Protein AF-0000000080698932 (afdb_homodimer)

Radius of gyration: 21.19 Å; Cα contacts (8 Å, |Δi|>4): 198; chains: 2; bounding box: 38×68×59 Å

Secondary structure (DSSP, 8-state):
-EEEEHHHHHH-HHHHHHHHTTS-EEEEETTEEEEEEEEHHHHHHHHHSS--HHHHHH-SSS-------------------/-EEEEHHHHHH-HHHHHHHHTTS-EEEEETTEEEEEEEEHHHHHHHHHSS--HHHHHH-SSS-------------------

pLDDT: mean 70.64, std 29.15, range [25.2, 98.25]

InterPro domains:
  IPR006442 Type II toxin-antitoxin system, antitoxin Phd/YefM [PF02604] (1-54)
  IPR036165 YefM-like superfamily [SSF143120] (1-65)

Foldseek 3Di:
DAEDEPVVCVVCVPVQAVVQAVPKYFYAYVNHTDDIDHDPVVVVCVVPVVPPPPVVVVDPPPPCPVPPPPPPPPPPPPPPD/DAEDEPVCCVVCVPVQAVVQAVPKYFYAYVNHTDDIDHDPVVVVCVVPVVPPPVVVVVDPPDPCPVPPPPPPPPPPPPPPD

Structure (mmCIF, N/CA/C/O backbone):
data_AF-0000000080698932-model_v1
#
loop_
_entity.id
_entity.type
_entity.pdbx_description
1 polymer Antitoxin
#
loop_
_atom_site.group_PDB
_atom_site.id
_atom_site.type_symbol
_atom_site.label_atom_id
_atom_site.label_alt_id
_atom_site.label_comp_id
_atom_site.label_asym_id
_atom_site.label_entity_id
_atom_site.label_seq_id
_atom_site.pdbx_PDB_ins_code
_atom_site.Cartn_x
_atom_site.Cartn_y
_atom_site.Cartn_z
_atom_site.occupancy
_atom_site.B_iso_or_equiv
_atom_site.auth_seq_id
_atom_site.auth_comp_id
_atom_site.auth_asym_id
_atom_site.auth_atom_id
_atom_site.pdbx_PDB_model_num
ATOM 1 N N . MET A 1 1 ? -6.137 -2.082 11.047 1 82.12 1 MET A N 1
ATOM 2 C CA . MET A 1 1 ? -5.344 -2.562 9.914 1 82.12 1 MET A CA 1
ATOM 3 C C . MET A 1 1 ? -5.332 -4.086 9.875 1 82.12 1 MET A C 1
ATOM 5 O O . MET A 1 1 ? -5.18 -4.742 10.906 1 82.12 1 MET A O 1
ATOM 9 N N . GLN A 1 2 ? -5.691 -4.672 8.781 1 94 2 GLN A N 1
ATOM 10 C CA . GLN A 1 2 ? -5.676 -6.117 8.586 1 94 2 GLN A CA 1
ATOM 11 C C . GLN A 1 2 ? -4.262 -6.621 8.305 1 94 2 GLN A C 1
ATOM 13 O O . GLN A 1 2 ? -3.432 -5.887 7.766 1 94 2 GLN A O 1
ATOM 18 N N . THR A 1 3 ? -4.051 -7.879 8.836 1 96.5 3 THR A N 1
ATOM 19 C CA . THR A 1 3 ? -2.707 -8.422 8.633 1 96.5 3 THR A CA 1
ATOM 20 C C . THR A 1 3 ? -2.77 -9.812 8.008 1 96.5 3 THR A C 1
ATOM 22 O O . THR A 1 3 ? -3.658 -10.602 8.336 1 96.5 3 THR A O 1
ATOM 25 N N . ILE A 1 4 ? -1.817 -10.125 7.16 1 97.19 4 ILE A N 1
ATOM 26 C CA . ILE A 1 4 ? -1.641 -11.445 6.57 1 97.19 4 ILE A CA 1
ATOM 27 C C . ILE A 1 4 ? -0.153 -11.773 6.469 1 97.19 4 ILE A C 1
ATOM 29 O O . ILE A 1 4 ? 0.682 -10.867 6.379 1 97.19 4 ILE A O 1
ATOM 33 N N . SER A 1 5 ? 0.123 -13.023 6.484 1 97.56 5 SER A N 1
ATOM 34 C CA . SER A 1 5 ? 1.521 -13.414 6.348 1 97.56 5 SER A CA 1
ATOM 35 C C . SER A 1 5 ? 1.97 -13.375 4.891 1 97.56 5 SER A C 1
ATOM 37 O O . SER A 1 5 ? 1.146 -13.477 3.98 1 97.56 5 SER A O 1
ATOM 39 N N . SER A 1 6 ? 3.25 -13.18 4.688 1 97 6 SER A N 1
ATOM 40 C CA . SER A 1 6 ? 3.832 -13.203 3.348 1 97 6 SER A CA 1
ATOM 41 C C . SER A 1 6 ? 3.486 -14.5 2.621 1 97 6 SER A C 1
ATOM 43 O O . SER A 1 6 ? 3.215 -14.492 1.418 1 97 6 SER A O 1
ATOM 45 N N . ARG A 1 7 ? 3.492 -15.602 3.406 1 96.19 7 ARG A N 1
ATOM 46 C CA . ARG A 1 7 ? 3.154 -16.891 2.822 1 96.19 7 ARG A CA 1
ATOM 47 C C . ARG A 1 7 ? 1.726 -16.891 2.285 1 96.19 7 ARG A C 1
ATOM 49 O O . ARG A 1 7 ? 1.486 -17.297 1.143 1 96.19 7 ARG A O 1
ATOM 56 N N . GLU A 1 8 ? 0.855 -16.516 3.1 1 96.75 8 GLU A N 1
ATOM 57 C CA . GLU A 1 8 ? -0.544 -16.469 2.689 1 96.75 8 GLU A CA 1
ATOM 58 C C . GLU A 1 8 ? -0.737 -15.508 1.516 1 96.75 8 GLU A C 1
ATOM 60 O O . GLU A 1 8 ? -1.515 -15.789 0.601 1 96.75 8 GLU A O 1
ATOM 65 N N . PHE A 1 9 ? -0.07 -14.406 1.56 1 97.44 9 PHE A N 1
ATOM 66 C CA . PHE A 1 9 ? -0.128 -13.414 0.495 1 97.44 9 PHE A CA 1
ATOM 67 C C . PHE A 1 9 ? 0.34 -14.008 -0.828 1 97.44 9 PHE A C 1
ATOM 69 O O . PHE A 1 9 ? -0.293 -13.805 -1.865 1 97.44 9 PHE A O 1
ATOM 76 N N . ASN A 1 10 ? 1.423 -14.656 -0.765 1 95.94 10 ASN A N 1
ATOM 77 C CA . ASN A 1 10 ? 1.979 -15.289 -1.956 1 95.94 10 ASN A CA 1
ATOM 78 C C . ASN A 1 10 ? 1.036 -16.344 -2.52 1 95.94 10 ASN A C 1
ATOM 80 O O . ASN A 1 10 ? 0.983 -16.562 -3.734 1 95.94 10 ASN A O 1
ATOM 84 N N . GLN A 1 11 ? 0.26 -16.984 -1.678 1 95.38 11 GLN A N 1
ATOM 85 C CA . GLN A 1 11 ? -0.601 -18.094 -2.09 1 95.38 11 GLN A CA 1
ATOM 86 C C . GLN A 1 11 ? -1.968 -17.594 -2.541 1 95.38 11 GLN A C 1
ATOM 88 O O . GLN A 1 11 ? -2.635 -18.234 -3.354 1 95.38 11 GLN A O 1
ATOM 93 N N . ASN A 1 12 ? -2.357 -16.5 -1.92 1 96.25 12 ASN A N 1
ATOM 94 C CA . ASN A 1 12 ? -3.709 -16.016 -2.182 1 96.25 12 ASN A CA 1
ATOM 95 C C . ASN A 1 12 ? -3.75 -14.5 -2.301 1 96.25 12 ASN A C 1
ATOM 97 O O . ASN A 1 12 ? -4.172 -13.805 -1.371 1 96.25 12 ASN A O 1
ATOM 101 N N . VAL A 1 13 ? -3.475 -14.016 -3.504 1 96.81 13 VAL A N 1
ATOM 102 C CA . VAL A 1 13 ? -3.438 -12.586 -3.797 1 96.81 13 VAL A CA 1
ATOM 103 C C . VAL A 1 13 ? -4.852 -12.008 -3.77 1 96.81 13 VAL A C 1
ATOM 105 O O . VAL A 1 13 ? -5.07 -10.891 -3.299 1 96.81 13 VAL A O 1
ATOM 108 N N . ALA A 1 14 ? -5.781 -12.781 -4.27 1 96.62 14 ALA A N 1
ATOM 109 C CA . ALA A 1 14 ? -7.176 -12.352 -4.324 1 96.62 14 ALA A CA 1
ATOM 110 C C . ALA A 1 14 ? -7.695 -12.008 -2.934 1 96.62 14 ALA A C 1
ATOM 112 O O . ALA A 1 14 ? -8.406 -11.008 -2.76 1 96.62 14 ALA A O 1
ATOM 113 N N . LYS A 1 15 ? -7.355 -12.891 -1.997 1 96.94 15 LYS A N 1
ATOM 114 C CA . LYS A 1 15 ? -7.762 -12.641 -0.617 1 96.94 15 LYS A CA 1
ATOM 115 C C . LYS A 1 15 ? -7.199 -11.312 -0.111 1 96.94 15 LYS A C 1
ATOM 117 O O . LYS A 1 15 ? -7.918 -10.523 0.51 1 96.94 15 LYS A O 1
ATOM 122 N N . ALA A 1 16 ? -5.922 -11.047 -0.322 1 97.38 16 ALA A N 1
ATOM 123 C CA . ALA A 1 16 ? -5.273 -9.805 0.087 1 97.38 16 ALA A CA 1
ATOM 124 C C . ALA A 1 16 ? -5.938 -8.602 -0.567 1 97.38 16 ALA A C 1
ATOM 126 O O . ALA A 1 16 ? -6.145 -7.57 0.08 1 97.38 16 ALA A O 1
ATOM 127 N N . LYS A 1 17 ? -6.254 -8.672 -1.849 1 97.12 17 LYS A N 1
ATOM 128 C CA . LYS A 1 17 ? -6.949 -7.605 -2.559 1 97.12 17 LYS A CA 1
ATOM 129 C C . LYS A 1 17 ? -8.305 -7.312 -1.922 1 97.12 17 LYS A C 1
ATOM 131 O O . LYS A 1 17 ? -8.648 -6.152 -1.687 1 97.12 17 LYS A O 1
ATOM 136 N N . ASN A 1 18 ? -9.07 -8.359 -1.617 1 96.94 18 ASN A N 1
ATOM 137 C CA . ASN A 1 18 ? -10.383 -8.195 -0.992 1 96.94 18 ASN A CA 1
ATOM 138 C C . ASN A 1 18 ? -10.273 -7.52 0.372 1 96.94 18 ASN A C 1
ATOM 140 O O . ASN A 1 18 ? -11.062 -6.633 0.694 1 96.94 18 ASN A O 1
ATOM 144 N N . MET A 1 19 ? -9.344 -7.988 1.152 1 97.19 19 MET A N 1
ATOM 145 C CA . MET A 1 19 ? -9.102 -7.391 2.461 1 97.19 19 MET A CA 1
ATOM 146 C C . MET A 1 19 ? -8.75 -5.91 2.326 1 97.19 19 MET A C 1
ATOM 148 O O . MET A 1 19 ? -9.203 -5.086 3.123 1 97.19 19 MET A O 1
ATOM 152 N N . SER A 1 20 ? -8.039 -5.574 1.298 1 97.06 20 SER A N 1
ATOM 153 C CA . SER A 1 20 ? -7.555 -4.215 1.087 1 97.06 20 SER A CA 1
ATOM 154 C C . SER A 1 20 ? -8.68 -3.285 0.638 1 97.06 20 SER A C 1
ATOM 156 O O . SER A 1 20 ? -8.539 -2.062 0.696 1 97.06 20 SER A O 1
ATOM 158 N N . ASP A 1 21 ? -9.82 -3.824 0.171 1 95.5 21 ASP A N 1
ATOM 159 C CA . ASP A 1 21 ? -10.969 -3.018 -0.246 1 95.5 21 ASP A CA 1
ATOM 160 C C . ASP A 1 21 ? -11.586 -2.293 0.944 1 95.5 21 ASP A C 1
ATOM 162 O O . ASP A 1 21 ? -12.203 -1.235 0.783 1 95.5 21 ASP A O 1
ATOM 166 N N . THR A 1 22 ? -11.391 -2.848 2.115 1 93.88 22 THR A N 1
ATOM 167 C CA . THR A 1 22 ? -12.008 -2.291 3.318 1 93.88 22 THR A CA 1
ATOM 168 C C . THR A 1 22 ? -10.992 -1.452 4.098 1 93.88 22 THR A C 1
ATOM 170 O O . THR A 1 22 ? -11.336 -0.38 4.605 1 93.88 22 THR A O 1
ATOM 173 N N . ALA A 1 23 ? -9.789 -2.027 4.215 1 93.88 23 ALA A N 1
ATOM 174 C CA . ALA A 1 23 ? -8.719 -1.362 4.965 1 93.88 23 ALA A CA 1
ATOM 175 C C . ALA A 1 23 ? -7.348 -1.839 4.508 1 93.88 23 ALA A C 1
ATOM 177 O O . ALA A 1 23 ? -7.219 -2.922 3.934 1 93.88 23 ALA A O 1
ATOM 178 N N . PRO A 1 24 ? -6.359 -1.002 4.742 1 94.94 24 PRO A N 1
ATOM 179 C CA . PRO A 1 24 ? -5.008 -1.435 4.383 1 94.94 24 PRO A CA 1
ATOM 180 C C . PRO A 1 24 ? -4.629 -2.77 5.02 1 94.94 24 PRO A C 1
ATOM 182 O O . PRO A 1 24 ? -5.008 -3.043 6.16 1 94.94 24 PRO A O 1
ATOM 185 N N . VAL A 1 25 ? -3.904 -3.521 4.23 1 97.88 25 VAL A N 1
ATOM 186 C CA . VAL A 1 25 ? -3.484 -4.844 4.68 1 97.88 25 VAL A CA 1
ATOM 187 C C . VAL A 1 25 ? -1.971 -4.871 4.875 1 97.88 25 VAL A C 1
ATOM 189 O O . VAL A 1 25 ? -1.216 -4.555 3.949 1 97.88 25 VAL A O 1
ATOM 192 N N . CYS A 1 26 ? -1.538 -5.277 6.07 1 97.88 26 CYS A N 1
ATOM 193 C CA . CYS A 1 26 ? -0.118 -5.422 6.375 1 97.88 26 CYS A CA 1
ATOM 194 C C . CYS A 1 26 ? 0.355 -6.848 6.121 1 97.88 26 CYS A C 1
ATOM 196 O O . CYS A 1 26 ? -0.181 -7.793 6.695 1 97.88 26 CYS A O 1
ATOM 198 N N . ILE A 1 27 ? 1.246 -6.918 5.246 1 98.25 27 ILE A N 1
ATOM 199 C CA . ILE A 1 27 ? 1.861 -8.203 4.949 1 98.25 27 ILE A CA 1
ATOM 200 C C . ILE A 1 27 ? 3.115 -8.391 5.801 1 98.25 27 ILE A C 1
ATOM 202 O O . ILE A 1 27 ? 4.023 -7.555 5.766 1 98.25 27 ILE A O 1
ATOM 206 N N . THR A 1 28 ? 3.191 -9.539 6.547 1 98.19 28 THR A N 1
ATOM 207 C CA . THR A 1 28 ? 4.324 -9.781 7.434 1 98.19 28 THR A CA 1
ATOM 208 C C . THR A 1 28 ? 5.238 -10.867 6.859 1 98.19 28 THR A C 1
ATOM 210 O O . THR A 1 28 ? 4.777 -11.766 6.152 1 98.19 28 THR A O 1
ATOM 213 N N . ASP A 1 29 ? 6.43 -10.734 7.062 1 96.5 29 ASP A N 1
ATOM 214 C CA . ASP A 1 29 ? 7.438 -11.758 6.805 1 96.5 29 ASP A CA 1
ATOM 215 C C . ASP A 1 29 ? 8.039 -12.281 8.109 1 96.5 29 ASP A C 1
ATOM 217 O O . ASP A 1 29 ? 8.781 -11.562 8.789 1 96.5 29 ASP A O 1
ATOM 221 N N . ARG A 1 30 ? 7.816 -13.523 8.43 1 95.38 30 ARG A N 1
ATOM 222 C CA . ARG A 1 30 ? 8.242 -14.133 9.68 1 95.38 30 ARG A CA 1
ATOM 223 C C . ARG A 1 30 ? 7.832 -13.289 10.875 1 95.38 30 ARG A C 1
ATOM 225 O O . ARG A 1 30 ? 8.641 -13.039 11.773 1 95.38 30 ARG A O 1
ATOM 232 N N . GLY A 1 31 ? 6.586 -12.719 10.797 1 94.44 31 GLY A N 1
ATOM 233 C CA . GLY A 1 31 ? 5.996 -11.984 11.898 1 94.44 31 GLY A CA 1
ATOM 234 C C . GLY A 1 31 ? 6.332 -10.5 11.883 1 94.44 31 GLY A C 1
ATOM 235 O O . GLY A 1 31 ? 5.785 -9.727 12.664 1 94.44 31 GLY A O 1
ATOM 236 N N . GLU A 1 32 ? 7.211 -10.078 11.031 1 96.44 32 GLU A N 1
ATOM 237 C CA . GLU A 1 32 ? 7.586 -8.672 10.938 1 96.44 32 GLU A CA 1
ATOM 238 C C . GLU A 1 32 ? 6.895 -7.992 9.758 1 96.44 32 GLU A C 1
ATOM 240 O O . GLU A 1 32 ? 6.832 -8.555 8.664 1 96.44 32 GLU A O 1
ATOM 245 N N . PRO A 1 33 ? 6.375 -6.77 10.016 1 95.75 33 PRO A N 1
ATOM 246 C CA . PRO A 1 33 ? 5.766 -6.059 8.891 1 95.75 33 PRO A CA 1
ATOM 247 C C . PRO A 1 33 ? 6.742 -5.84 7.734 1 95.75 33 PRO A C 1
ATOM 249 O O . PRO A 1 33 ? 7.875 -5.406 7.949 1 95.75 33 PRO A O 1
ATOM 252 N N . ALA A 1 34 ? 6.328 -6.184 6.574 1 97.81 34 ALA A N 1
ATOM 253 C CA . ALA A 1 34 ? 7.219 -6.078 5.422 1 97.81 34 ALA A CA 1
ATOM 254 C C . ALA A 1 34 ? 6.617 -5.184 4.344 1 97.81 34 ALA A C 1
ATOM 256 O O . ALA A 1 34 ? 7.262 -4.246 3.873 1 97.81 34 ALA A O 1
ATOM 257 N N . TYR A 1 35 ? 5.41 -5.383 3.955 1 98 35 TYR A N 1
ATOM 258 C CA . TYR A 1 35 ? 4.734 -4.641 2.895 1 98 35 TYR A CA 1
ATOM 259 C C . TYR A 1 35 ? 3.33 -4.238 3.322 1 98 35 TYR A C 1
ATOM 261 O O . TYR A 1 35 ? 2.801 -4.754 4.309 1 98 35 TYR A O 1
ATOM 269 N N . VAL A 1 36 ? 2.717 -3.34 2.621 1 97.81 36 VAL A N 1
ATOM 270 C CA . VAL A 1 36 ? 1.336 -2.924 2.84 1 97.81 36 VAL A CA 1
ATOM 271 C C . VAL A 1 36 ? 0.607 -2.826 1.501 1 97.81 36 VAL A C 1
ATOM 273 O O . VAL A 1 36 ? 1.127 -2.25 0.544 1 97.81 36 VAL A O 1
ATOM 276 N N . LEU A 1 37 ? -0.489 -3.426 1.482 1 98.25 37 LEU A N 1
ATOM 277 C CA . LEU A 1 37 ? -1.388 -3.361 0.335 1 98.25 37 LEU A CA 1
ATOM 278 C C . LEU A 1 37 ? -2.666 -2.607 0.688 1 98.25 37 LEU A C 1
ATOM 280 O O . LEU A 1 37 ? -3.266 -2.852 1.737 1 98.25 37 LEU A O 1
ATOM 284 N N . MET A 1 38 ? -3.049 -1.653 -0.147 1 96.69 38 MET A N 1
ATOM 285 C CA . MET A 1 38 ? -4.293 -0.913 0.053 1 96.69 38 MET A CA 1
ATOM 286 C C . MET A 1 38 ? -4.953 -0.59 -1.282 1 96.69 38 MET A C 1
ATOM 288 O O . MET A 1 38 ? -4.316 -0.681 -2.334 1 96.69 38 MET A O 1
ATOM 292 N N . ASN A 1 39 ? -6.223 -0.351 -1.191 1 97 39 ASN A N 1
ATOM 293 C CA . ASN A 1 39 ? -6.852 0.084 -2.434 1 97 39 ASN A CA 1
ATOM 294 C C . ASN A 1 39 ? -6.422 1.5 -2.812 1 97 39 ASN A C 1
ATOM 296 O O . ASN A 1 39 ? -5.926 2.248 -1.969 1 97 39 ASN A O 1
ATOM 300 N N . TYR A 1 40 ? -6.605 1.876 -3.982 1 95.31 40 TYR A N 1
ATOM 301 C CA . TYR A 1 40 ? -6.086 3.139 -4.496 1 95.31 40 TYR A CA 1
ATOM 302 C C . TYR A 1 40 ? -6.75 4.324 -3.799 1 95.31 40 TYR A C 1
ATOM 304 O O . TYR A 1 40 ? -6.105 5.344 -3.553 1 95.31 40 TYR A O 1
ATOM 312 N N . ALA A 1 41 ? -7.996 4.277 -3.545 1 92.44 41 ALA A N 1
ATOM 313 C CA . ALA A 1 41 ? -8.703 5.352 -2.854 1 92.44 41 ALA A CA 1
ATOM 314 C C . ALA A 1 41 ? -8.094 5.613 -1.479 1 92.44 41 ALA A C 1
ATOM 316 O O . ALA A 1 41 ? -7.926 6.766 -1.075 1 92.44 41 ALA A O 1
ATOM 317 N N . ALA A 1 42 ? -7.781 4.582 -0.763 1 89.69 42 ALA A N 1
ATOM 318 C CA . ALA A 1 42 ? -7.148 4.711 0.548 1 89.69 42 ALA A CA 1
ATOM 319 C C . ALA A 1 42 ? -5.777 5.371 0.434 1 89.69 42 ALA A C 1
ATOM 321 O O . ALA A 1 42 ? -5.406 6.191 1.276 1 89.69 42 ALA A O 1
ATOM 322 N N . TYR A 1 43 ? -5.062 5.027 -0.54 1 90.94 43 TYR A N 1
ATOM 323 C CA . TYR A 1 43 ? -3.75 5.613 -0.792 1 90.94 43 TYR A CA 1
ATOM 324 C C . TYR A 1 43 ? -3.859 7.105 -1.064 1 90.94 43 TYR A C 1
ATOM 326 O O . TYR A 1 43 ? -3.08 7.898 -0.534 1 90.94 43 TYR A O 1
ATOM 334 N N . ARG A 1 44 ? -4.824 7.398 -1.808 1 86.62 44 ARG A N 1
ATOM 335 C CA . ARG A 1 44 ? -5.062 8.805 -2.123 1 86.62 44 ARG A CA 1
ATOM 336 C C . ARG A 1 44 ? -5.426 9.594 -0.871 1 86.62 44 ARG A C 1
ATOM 338 O O . ARG A 1 44 ? -4.957 10.719 -0.683 1 86.62 44 ARG A O 1
ATOM 345 N N . ALA A 1 45 ? -6.246 9 -0.165 1 83.31 45 ALA A N 1
ATOM 346 C CA . ALA A 1 45 ? -6.645 9.641 1.084 1 83.31 45 ALA A CA 1
ATOM 347 C C . ALA A 1 45 ? -5.441 9.867 1.994 1 83.31 45 ALA A C 1
ATOM 349 O O . ALA A 1 45 ? -5.348 10.898 2.66 1 83.31 45 ALA A O 1
ATOM 350 N N . LEU A 1 46 ? -4.605 8.891 2.033 1 79.06 46 LEU A N 1
ATOM 351 C CA . LEU A 1 46 ? -3.393 8.969 2.84 1 79.06 46 LEU A CA 1
ATOM 352 C C . LEU A 1 46 ? -2.457 10.055 2.312 1 79.06 46 LEU A C 1
ATOM 354 O O . LEU A 1 46 ? -1.806 10.75 3.094 1 79.06 46 LEU A O 1
ATOM 358 N N . GLN A 1 47 ? -2.434 10.094 1.055 1 76.25 47 GLN A N 1
ATOM 359 C CA . GLN A 1 47 ? -1.588 11.094 0.418 1 76.25 47 GLN A CA 1
ATOM 360 C C . GLN A 1 47 ? -2.125 12.508 0.662 1 76.25 47 GLN A C 1
ATOM 362 O O . GLN A 1 47 ? -1.353 13.445 0.872 1 76.25 47 GLN A O 1
ATOM 367 N N . GLU A 1 48 ? -3.537 12.609 0.413 1 69.56 48 GLU A N 1
ATOM 368 C CA . GLU A 1 48 ? -4.191 13.906 0.581 1 69.56 48 GLU A CA 1
ATOM 369 C C . GLU A 1 48 ? -4.16 14.352 2.039 1 69.56 48 GLU A C 1
ATOM 371 O O . GLU A 1 48 ? -4.172 15.555 2.326 1 69.56 48 GLU A O 1
ATOM 376 N N . GLY A 1 49 ? -4.715 13.414 2.844 1 58.22 49 GLY A N 1
ATOM 377 C CA . GLY A 1 49 ? -4.719 13.773 4.254 1 58.22 49 GLY A CA 1
ATOM 378 C C . GLY A 1 49 ? -3.404 14.375 4.719 1 58.22 49 GLY A C 1
ATOM 379 O O . GLY A 1 49 ? -3.316 14.906 5.828 1 58.22 49 GLY A O 1
ATOM 380 N N . LYS A 1 50 ? -2.43 14.148 3.844 1 49.53 50 LYS A N 1
ATOM 381 C CA . LYS A 1 50 ? -1.277 14.969 4.203 1 49.53 50 LYS A CA 1
ATOM 382 C C . LYS A 1 50 ? -1.617 16.453 4.129 1 49.53 50 LYS A C 1
ATOM 384 O O . LYS A 1 50 ? -1.794 17 3.037 1 49.53 50 LYS A O 1
ATOM 389 N N . PRO A 1 51 ? -2.785 16.844 4.887 1 43.69 51 PRO A N 1
ATOM 390 C CA . PRO A 1 51 ? -3.146 18.266 4.758 1 43.69 51 PRO A CA 1
ATOM 391 C C . PRO A 1 51 ? -1.947 19.141 4.43 1 43.69 51 PRO A C 1
ATOM 393 O O . PRO A 1 51 ? -0.856 18.938 4.969 1 43.69 51 PRO A O 1
ATOM 396 N N . SER A 1 52 ? -2.043 19.562 3.268 1 41.19 52 SER A N 1
ATOM 397 C CA . SER A 1 52 ? -1.187 20.734 3.23 1 41.19 52 SER A CA 1
ATOM 398 C C . SER A 1 52 ? -1.466 21.656 4.414 1 41.19 52 SER A C 1
ATOM 400 O O . SER A 1 52 ? -2.615 21.812 4.832 1 41.19 52 SER A O 1
ATOM 402 N N . LEU A 1 53 ? -0.79 21.734 5.387 1 40.38 53 LEU A N 1
ATOM 403 C CA . LEU A 1 53 ? -0.996 22.719 6.449 1 40.38 53 LEU A CA 1
ATOM 404 C C . LEU A 1 53 ? -1.914 23.844 5.977 1 40.38 53 LEU A C 1
ATOM 406 O O . LEU A 1 53 ? -2.803 24.266 6.719 1 40.38 53 LEU A O 1
ATOM 410 N N . ALA A 1 54 ? -1.778 24.297 4.84 1 41.09 54 ALA A N 1
ATOM 411 C CA . ALA A 1 54 ? -2.488 25.438 4.273 1 41.09 54 ALA A CA 1
ATOM 412 C C . ALA A 1 54 ? -3.939 25.078 3.961 1 41.09 54 ALA A C 1
ATOM 414 O O . ALA A 1 54 ? -4.848 25.875 4.207 1 41.09 54 ALA A O 1
ATOM 415 N N . GLU A 1 55 ? -4.305 23.984 3.488 1 44.78 55 GLU A N 1
ATOM 416 C CA . GLU A 1 55 ? -5.664 23.703 3.029 1 44.78 55 GLU A CA 1
ATOM 417 C C . GLU A 1 55 ? -6.57 23.312 4.191 1 44.78 55 GLU A C 1
ATOM 419 O O . GLU A 1 55 ? -7.75 23.672 4.219 1 44.78 55 GLU A O 1
ATOM 424 N N . LYS A 1 56 ? -6.086 22.516 5.086 1 47.56 56 LYS A N 1
ATOM 425 C CA . LYS A 1 56 ? -6.895 22.234 6.266 1 47.56 56 LYS A CA 1
ATOM 426 C C . LYS A 1 56 ? -7.16 23.5 7.074 1 47.56 56 LYS A C 1
ATOM 428 O O . LYS A 1 56 ? -8.242 23.656 7.645 1 47.56 56 LYS A O 1
ATOM 433 N N . LEU A 1 57 ? -6.223 24.359 7.059 1 46.12 57 LEU A N 1
ATOM 434 C CA . LEU A 1 57 ? -6.418 25.656 7.691 1 46.12 57 LEU A CA 1
ATOM 435 C C . LEU A 1 57 ? -7.469 26.484 6.945 1 46.12 57 LEU A C 1
ATOM 437 O O . LEU A 1 57 ? -8.141 27.328 7.539 1 46.12 57 LEU A O 1
ATOM 441 N N . CYS A 1 58 ? -7.746 26.172 5.66 1 41.97 58 CYS A N 1
ATOM 442 C CA . CYS A 1 58 ? -8.672 27.016 4.918 1 41.97 58 CYS A CA 1
ATOM 443 C C . CYS A 1 58 ? -10.016 26.328 4.73 1 41.97 58 CYS A C 1
ATOM 445 O O . CYS A 1 58 ? -10.938 26.906 4.148 1 41.97 58 CYS A O 1
ATOM 447 N N . ASP A 1 59 ? -10.148 24.922 5.012 1 43.34 59 ASP A N 1
ATOM 448 C CA . ASP A 1 59 ? -11.461 24.359 4.719 1 43.34 59 ASP A CA 1
ATOM 449 C C . ASP A 1 59 ? -12.484 24.781 5.77 1 43.34 59 ASP A C 1
ATOM 451 O O . ASP A 1 59 ? -12.328 24.484 6.953 1 43.34 59 ASP A O 1
ATOM 455 N N . PRO A 1 60 ? -13.367 25.578 5.508 1 44.66 60 PRO A N 1
ATOM 456 C CA . PRO A 1 60 ? -14.414 26.047 6.414 1 44.66 60 PRO A CA 1
ATOM 457 C C . PRO A 1 60 ? -15.25 24.906 6.984 1 44.66 60 PRO A C 1
ATOM 459 O O . PRO A 1 60 ? -15.727 24.984 8.117 1 44.66 60 PRO A O 1
ATOM 462 N N . GLU A 1 61 ? -15.859 24.047 6.25 1 42.19 61 GLU A N 1
ATOM 463 C CA . GLU A 1 61 ? -16.859 23.047 6.629 1 42.19 61 GLU A CA 1
ATOM 464 C C . GLU A 1 61 ? -16.203 21.797 7.211 1 42.19 61 GLU A C 1
ATOM 466 O O . GLU A 1 61 ? -16.875 20.797 7.461 1 42.19 61 GLU A O 1
ATOM 471 N N . SER A 1 62 ? -14.992 21.688 7.18 1 42.97 62 SER A N 1
ATOM 472 C CA . SER A 1 62 ? -14.391 20.484 7.75 1 42.97 62 SER A CA 1
ATOM 473 C C . SER A 1 62 ? -14.82 20.297 9.195 1 42.97 62 SER A C 1
ATOM 475 O O . SER A 1 62 ? -14.734 21.219 10.008 1 42.97 62 SER A O 1
ATOM 477 N N . ASP A 1 63 ? -15.719 19.453 9.523 1 37.22 63 ASP A N 1
ATOM 478 C CA . ASP A 1 63 ? -16.016 19.094 10.906 1 37.22 63 ASP A CA 1
ATOM 479 C C . ASP A 1 63 ? -14.766 19.219 11.781 1 37.22 63 ASP A C 1
ATOM 481 O O . ASP A 1 63 ? -13.641 19.094 11.297 1 37.22 63 ASP A O 1
ATOM 485 N N . TRP A 1 64 ? -14.977 19.656 13.141 1 33.62 64 TRP A N 1
ATOM 486 C CA . TRP A 1 64 ? -14.102 19.891 14.289 1 33.62 64 TRP A CA 1
ATOM 487 C C . TRP A 1 64 ? -13.156 18.719 14.508 1 33.62 64 TRP A C 1
ATOM 489 O O . TRP A 1 64 ? -13.578 17.641 14.93 1 33.62 64 TRP A O 1
ATOM 499 N N . ILE A 1 65 ? -12.539 18.281 13.656 1 36.84 65 ILE A N 1
ATOM 500 C CA . ILE A 1 65 ? -11.578 17.297 14.148 1 36.84 65 ILE A CA 1
ATOM 501 C C . ILE A 1 65 ? -10.93 17.812 15.438 1 36.84 65 ILE A C 1
ATOM 503 O O . ILE A 1 65 ? -10.367 18.906 15.453 1 36.84 65 ILE A O 1
ATOM 507 N N . GLU A 1 66 ? -11.508 17.547 16.609 1 31.62 66 GLU A N 1
ATOM 508 C CA . GLU A 1 66 ? -10.977 17.828 17.938 1 31.62 66 GLU A CA 1
ATOM 509 C C . GLU A 1 66 ? -9.484 17.516 18.016 1 31.62 66 GLU A C 1
ATOM 511 O O . GLU A 1 66 ? -9.086 16.359 17.969 1 31.62 66 GLU A O 1
ATOM 516 N N . VAL A 1 67 ? -8.828 18.25 17.391 1 32.5 67 VAL A N 1
ATOM 517 C CA . VAL A 1 67 ? -7.383 18.25 17.562 1 32.5 67 VAL A CA 1
ATOM 518 C C . VAL A 1 67 ? -7.051 18.375 19.047 1 32.5 67 VAL A C 1
ATOM 520 O O . VAL A 1 67 ? -7.348 19.406 19.672 1 32.5 67 VAL A O 1
ATOM 523 N N . GLU A 1 68 ? -7.305 17.312 19.797 1 29.97 68 GLU A N 1
ATOM 524 C CA . GLU A 1 68 ? -6.82 17.422 21.172 1 29.97 68 GLU A CA 1
ATOM 525 C C . GLU A 1 68 ? -5.301 17.578 21.219 1 29.97 68 GLU A C 1
ATOM 527 O O . GLU A 1 68 ? -4.574 16.703 20.719 1 29.97 68 GLU A O 1
ATOM 532 N N . PHE A 1 69 ? -4.891 18.703 21.031 1 30.05 69 PHE A N 1
ATOM 533 C CA . PHE A 1 69 ? -3.514 19.125 21.281 1 30.05 69 PHE A CA 1
ATOM 534 C C . PHE A 1 69 ? -3.053 18.688 22.656 1 30.05 69 PHE A C 1
ATOM 536 O O . PHE A 1 69 ? -3.691 19 23.672 1 30.05 69 PHE A O 1
ATOM 543 N N . PRO A 1 70 ? -2.592 17.469 22.734 1 30.69 70 PRO A N 1
ATOM 544 C CA . PRO A 1 70 ? -2.148 17.359 24.125 1 30.69 70 PRO A CA 1
ATOM 545 C C . PRO A 1 70 ? -1.199 18.484 24.531 1 30.69 70 PRO A C 1
ATOM 547 O O . PRO A 1 70 ? -0.523 19.062 23.672 1 30.69 70 PRO A O 1
ATOM 550 N N . ARG A 1 71 ? -1.511 19.219 25.438 1 27.62 71 ARG A N 1
ATOM 551 C CA . ARG A 1 71 ? -0.719 20.219 26.141 1 27.62 71 ARG A CA 1
ATOM 552 C C . ARG A 1 71 ? 0.72 19.75 26.328 1 27.62 71 ARG A C 1
ATOM 554 O O . ARG A 1 71 ? 0.958 18.641 26.812 1 27.62 71 ARG A O 1
ATOM 561 N N . CYS A 1 72 ? 1.513 19.859 25.344 1 27.28 72 CYS A N 1
ATOM 562 C CA . CYS A 1 72 ? 2.91 19.641 25.688 1 27.28 72 CYS A CA 1
ATOM 563 C C . CYS A 1 72 ? 3.283 20.422 26.953 1 27.28 72 CYS A C 1
ATOM 565 O O . CYS A 1 72 ? 3.082 21.641 27.016 1 27.28 72 CYS A O 1
ATOM 567 N N . ILE A 1 73 ? 3.035 19.891 27.969 1 29.39 73 ILE A N 1
ATOM 568 C CA . ILE A 1 73 ? 3.588 20.422 29.203 1 29.39 73 ILE A CA 1
ATOM 569 C C . ILE A 1 73 ? 5.094 20.625 29.047 1 29.39 73 ILE A C 1
ATOM 571 O O . ILE A 1 73 ? 5.84 19.672 28.844 1 29.39 73 ILE A O 1
ATOM 575 N N . ILE A 1 74 ? 5.457 21.656 28.375 1 26.55 74 ILE A N 1
ATOM 576 C CA . ILE A 1 74 ? 6.812 22.188 28.516 1 26.55 74 ILE A CA 1
ATOM 577 C C . ILE A 1 74 ? 7.176 22.25 30 1 26.55 74 ILE A C 1
ATOM 579 O O . ILE A 1 74 ? 6.551 22.984 30.766 1 26.55 74 ILE A O 1
ATOM 583 N N . ALA A 1 75 ? 7.543 21.109 30.531 1 31.31 75 ALA A N 1
ATOM 584 C CA . ALA A 1 75 ? 8.117 21.172 31.875 1 31.31 75 ALA A CA 1
ATOM 585 C C . ALA A 1 75 ? 9.195 22.234 31.969 1 31.31 75 ALA A C 1
ATOM 587 O O . ALA A 1 75 ? 10.102 22.297 31.141 1 31.31 75 ALA A O 1
ATOM 588 N N . ASP A 1 76 ? 8.75 23.359 32.25 1 28.17 76 ASP A N 1
ATOM 589 C CA . ASP A 1 76 ? 9.625 24.359 32.844 1 28.17 76 ASP A CA 1
ATOM 590 C C . ASP A 1 76 ? 10.656 23.719 33.781 1 28.17 76 ASP A C 1
ATOM 592 O O . ASP A 1 76 ? 10.297 22.969 34.688 1 28.17 76 ASP A O 1
ATOM 596 N N . ARG A 1 77 ? 11.734 23.125 33.156 1 30.59 77 ARG A N 1
ATOM 597 C CA . ARG A 1 77 ? 12.836 22.906 34.062 1 30.59 77 ARG A CA 1
ATOM 598 C C . ARG A 1 77 ? 12.977 24.062 35.062 1 30.59 77 ARG A C 1
ATOM 600 O O . ARG A 1 77 ? 13.078 25.219 34.625 1 30.59 77 ARG A O 1
ATOM 607 N N . GLU A 1 78 ? 12.273 24.047 36.125 1 29.28 78 GLU A N 1
ATOM 608 C CA . GLU A 1 78 ? 12.633 24.812 37.312 1 29.28 78 GLU A CA 1
ATOM 609 C C . GLU A 1 78 ? 14.148 24.844 37.5 1 29.28 78 GLU A C 1
ATOM 611 O O . GLU A 1 78 ? 14.789 23.797 37.594 1 29.28 78 GLU A O 1
ATOM 616 N N . GLU A 1 79 ? 14.859 25.703 36.719 1 30.58 79 GLU A N 1
ATOM 617 C CA . GLU A 1 79 ? 16.109 26.219 37.281 1 30.58 79 GLU A CA 1
ATOM 618 C C . GLU A 1 79 ? 15.953 26.547 38.75 1 30.58 79 GLU A C 1
ATOM 620 O O . GLU A 1 79 ? 15.094 27.344 39.125 1 30.58 79 GLU A O 1
ATOM 625 N N . LEU A 1 80 ? 16.109 25.547 39.625 1 26.61 80 LEU A N 1
ATOM 626 C CA . LEU A 1 80 ? 16.562 25.812 40.969 1 26.61 80 LEU A CA 1
ATOM 627 C C . LEU A 1 80 ? 17.719 26.797 40.969 1 26.61 80 LEU A C 1
ATOM 629 O O . LEU A 1 80 ? 18.766 26.547 40.375 1 26.61 80 LEU A O 1
ATOM 633 N N . PHE A 1 81 ? 17.422 28.203 40.719 1 25.2 81 PHE A N 1
ATOM 634 C CA . PHE A 1 81 ? 18.172 29.078 41.625 1 25.2 81 PHE A CA 1
ATOM 635 C C . PHE A 1 81 ? 17.734 28.859 43.062 1 25.2 81 PHE A C 1
ATOM 637 O O . PHE A 1 81 ? 16.609 28.438 43.312 1 25.2 81 PHE A O 1
ATOM 644 N N . MET B 1 1 ? 6.242 6.758 -9.328 1 81.88 1 MET B N 1
ATOM 645 C CA . MET B 1 1 ? 5.484 5.59 -8.883 1 81.88 1 MET B CA 1
ATOM 646 C C . MET B 1 1 ? 5.496 4.496 -9.945 1 81.88 1 MET B C 1
ATOM 648 O O . MET B 1 1 ? 5.332 4.777 -11.133 1 81.88 1 MET B O 1
ATOM 652 N N . GLN B 1 2 ? 5.891 3.326 -9.609 1 93.88 2 GLN B N 1
ATOM 653 C CA . GLN B 1 2 ? 5.906 2.18 -10.508 1 93.88 2 GLN B CA 1
ATOM 654 C C . GLN B 1 2 ? 4.508 1.601 -10.688 1 93.88 2 GLN B C 1
ATOM 656 O O . GLN B 1 2 ? 3.67 1.695 -9.789 1 93.88 2 GLN B O 1
ATOM 661 N N . THR B 1 3 ? 4.309 1.103 -11.969 1 96.5 3 THR B N 1
ATOM 662 C CA . THR B 1 3 ? 2.979 0.563 -12.234 1 96.5 3 THR B CA 1
ATOM 663 C C . THR B 1 3 ? 3.072 -0.848 -12.805 1 96.5 3 THR B C 1
ATOM 665 O O . THR B 1 3 ? 3.967 -1.143 -13.602 1 96.5 3 THR B O 1
ATOM 668 N N . ILE B 1 4 ? 2.137 -1.7 -12.453 1 97.19 4 ILE B N 1
ATOM 669 C CA . ILE B 1 4 ? 1.991 -3.041 -13 1 97.19 4 ILE B CA 1
ATOM 670 C C . ILE B 1 4 ? 0.51 -3.371 -13.18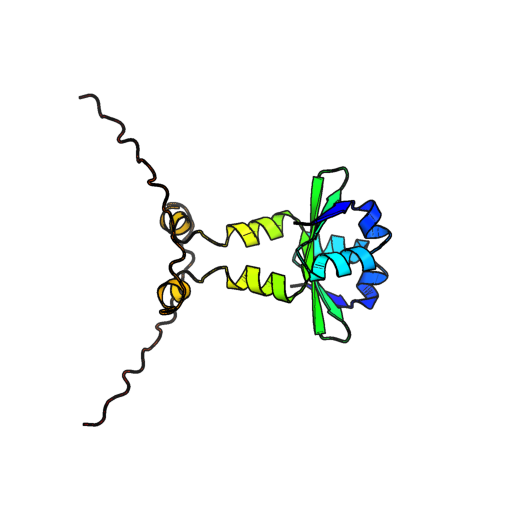 1 97.19 4 ILE B C 1
ATOM 672 O O . ILE B 1 4 ? -0.34 -2.826 -12.469 1 97.19 4 ILE B O 1
ATOM 676 N N . SER B 1 5 ? 0.266 -4.234 -14.094 1 97.56 5 SER B N 1
ATOM 677 C CA . SER B 1 5 ? -1.123 -4.633 -14.297 1 97.56 5 SER B CA 1
ATOM 678 C C . SER B 1 5 ? -1.562 -5.664 -13.266 1 97.56 5 SER B C 1
ATOM 680 O O . SER B 1 5 ? -0.73 -6.379 -12.695 1 97.56 5 SER B O 1
ATOM 682 N N . SER B 1 6 ? -2.85 -5.695 -13 1 97 6 SER B N 1
ATOM 683 C CA . SER B 1 6 ? -3.422 -6.691 -12.094 1 97 6 SER B CA 1
ATOM 684 C C . SER B 1 6 ? -3.045 -8.109 -12.523 1 97 6 SER B C 1
ATOM 686 O O . SER B 1 6 ? -2.764 -8.961 -11.68 1 97 6 SER B O 1
ATOM 688 N N . ARG B 1 7 ? -3.021 -8.297 -13.859 1 96.19 7 ARG B N 1
ATOM 689 C CA . ARG B 1 7 ? -2.65 -9.609 -14.383 1 96.19 7 ARG B CA 1
ATOM 690 C C . ARG B 1 7 ? -1.22 -9.969 -14 1 96.19 7 ARG B C 1
ATOM 692 O O . ARG B 1 7 ? -0.963 -11.062 -13.492 1 96.19 7 ARG B O 1
ATOM 699 N N . GLU B 1 8 ? -0.373 -9.109 -14.266 1 96.75 8 GLU B N 1
ATOM 700 C CA . GLU B 1 8 ? 1.029 -9.336 -13.93 1 96.75 8 GLU B CA 1
ATOM 701 C C . GLU B 1 8 ? 1.21 -9.523 -12.422 1 96.75 8 GLU B C 1
ATOM 703 O O . GLU B 1 8 ? 1.998 -10.359 -11.992 1 96.75 8 GLU B O 1
ATOM 708 N N . PHE B 1 9 ? 0.517 -8.742 -11.664 1 97.44 9 PHE B N 1
ATOM 709 C CA . PHE B 1 9 ? 0.562 -8.82 -10.211 1 97.44 9 PHE B CA 1
ATOM 710 C C . PHE B 1 9 ? 0.116 -10.203 -9.727 1 97.44 9 PHE B C 1
ATOM 712 O O . PHE B 1 9 ? 0.751 -10.797 -8.859 1 97.44 9 PHE B O 1
ATOM 719 N N . ASN B 1 10 ? -0.946 -10.633 -10.258 1 96 10 ASN B N 1
ATOM 720 C CA . ASN B 1 10 ? -1.48 -11.938 -9.891 1 96 10 ASN B CA 1
ATOM 721 C C . ASN B 1 10 ? -0.513 -13.062 -10.258 1 96 10 ASN B C 1
ATOM 723 O O . ASN B 1 10 ? -0.436 -14.07 -9.555 1 96 10 ASN B O 1
ATOM 727 N N . GLN B 1 11 ? 0.271 -12.875 -11.312 1 95.38 11 GLN B N 1
ATOM 728 C CA . GLN B 1 11 ? 1.154 -13.922 -11.82 1 95.38 11 GLN B CA 1
ATOM 729 C C . GLN B 1 11 ? 2.516 -13.875 -11.133 1 95.38 11 GLN B C 1
ATOM 731 O O . GLN B 1 11 ? 3.209 -14.883 -11.039 1 95.38 11 GLN B O 1
ATOM 736 N N . ASN B 1 12 ? 2.865 -12.656 -10.766 1 96.19 12 ASN B N 1
ATOM 737 C CA . ASN B 1 12 ? 4.211 -12.477 -10.234 1 96.19 12 ASN B CA 1
ATOM 738 C C . ASN B 1 12 ? 4.227 -11.516 -9.047 1 96.19 12 ASN B C 1
ATOM 740 O O . ASN B 1 12 ? 4.625 -10.359 -9.188 1 96.19 12 ASN B O 1
ATOM 744 N N . VAL B 1 13 ? 3.955 -12.055 -7.871 1 96.75 13 VAL B N 1
ATOM 745 C CA . VAL B 1 13 ? 3.891 -11.281 -6.637 1 96.75 13 VAL B CA 1
ATOM 746 C C . VAL B 1 13 ? 5.297 -10.836 -6.23 1 96.75 13 VAL B C 1
ATOM 748 O O . VAL B 1 13 ? 5.488 -9.719 -5.746 1 96.75 13 VAL B O 1
ATOM 751 N N . ALA B 1 14 ? 6.25 -11.719 -6.441 1 96.62 14 ALA B N 1
ATOM 752 C CA . ALA B 1 14 ? 7.637 -11.43 -6.078 1 96.62 14 ALA B CA 1
ATOM 753 C C . ALA B 1 14 ? 8.141 -10.18 -6.781 1 96.62 14 ALA B C 1
ATOM 755 O O . ALA B 1 14 ? 8.828 -9.352 -6.176 1 96.62 14 ALA B O 1
ATOM 756 N N . LYS B 1 15 ? 7.809 -10.109 -8.07 1 96.94 15 LYS B N 1
ATOM 757 C CA . LYS B 1 15 ? 8.203 -8.938 -8.836 1 96.94 15 LYS B CA 1
ATOM 758 C C . LYS B 1 15 ? 7.609 -7.664 -8.234 1 96.94 15 LYS B C 1
ATOM 760 O O . LYS B 1 15 ? 8.305 -6.656 -8.086 1 96.94 15 LYS B O 1
ATOM 765 N N . ALA B 1 16 ? 6.324 -7.66 -7.906 1 97.38 16 ALA B N 1
ATOM 766 C CA . ALA B 1 16 ? 5.645 -6.516 -7.293 1 97.38 16 ALA B CA 1
ATOM 767 C C . ALA B 1 16 ? 6.293 -6.141 -5.965 1 97.38 16 ALA B C 1
ATOM 769 O O . ALA B 1 16 ? 6.477 -4.957 -5.668 1 97.38 16 ALA B O 1
ATOM 770 N N . LYS B 1 17 ? 6.617 -7.117 -5.137 1 97.19 17 LYS B N 1
ATOM 771 C CA . LYS B 1 17 ? 7.297 -6.879 -3.865 1 97.19 17 LYS B CA 1
ATOM 772 C C . LYS B 1 17 ? 8.641 -6.191 -4.082 1 97.19 17 LYS B C 1
ATOM 774 O O . LYS B 1 17 ? 8.961 -5.215 -3.402 1 97.19 17 LYS B O 1
ATOM 779 N N . ASN B 1 18 ? 9.422 -6.688 -5.031 1 97 18 ASN B N 1
ATOM 780 C CA . ASN B 1 18 ? 10.727 -6.105 -5.332 1 97 18 ASN B CA 1
ATOM 781 C C . ASN B 1 18 ? 10.594 -4.656 -5.789 1 97 18 ASN B C 1
ATOM 783 O O . ASN B 1 18 ? 11.367 -3.795 -5.359 1 97 18 ASN B O 1
ATOM 787 N N . MET B 1 19 ? 9.672 -4.418 -6.672 1 97.25 19 MET B N 1
ATOM 788 C CA . MET B 1 19 ? 9.414 -3.064 -7.145 1 97.25 19 MET B CA 1
ATOM 789 C C . MET B 1 19 ? 9.031 -2.146 -5.988 1 97.25 19 MET B C 1
ATOM 791 O O . MET B 1 19 ? 9.469 -0.994 -5.938 1 97.25 19 MET B O 1
ATOM 795 N N . SER B 1 20 ? 8.32 -2.668 -5.043 1 97.06 20 SER B N 1
ATOM 796 C CA . SER B 1 20 ? 7.805 -1.889 -3.92 1 97.06 20 SER B CA 1
ATOM 797 C C . SER B 1 20 ? 8.914 -1.555 -2.926 1 97.06 20 SER B C 1
ATOM 799 O O . SER B 1 20 ? 8.75 -0.671 -2.082 1 97.06 20 SER B O 1
ATOM 801 N N . ASP B 1 21 ? 10.078 -2.25 -2.988 1 95.62 21 ASP B N 1
ATOM 802 C CA . ASP B 1 21 ? 11.211 -1.973 -2.105 1 95.62 21 ASP B CA 1
ATOM 803 C C . ASP B 1 21 ? 11.812 -0.6 -2.398 1 95.62 21 ASP B C 1
ATOM 805 O O . ASP B 1 21 ? 12.398 0.025 -1.516 1 95.62 21 ASP B O 1
ATOM 809 N N . THR B 1 22 ? 11.625 -0.139 -3.611 1 93.88 22 THR B N 1
ATOM 810 C CA . THR B 1 22 ? 12.211 1.128 -4.035 1 93.88 22 THR B CA 1
ATOM 811 C C . THR B 1 22 ? 11.18 2.252 -3.963 1 93.88 22 THR B C 1
ATOM 813 O O . THR B 1 22 ? 11.492 3.359 -3.52 1 93.88 22 THR B O 1
ATOM 816 N N . ALA B 1 23 ? 9.977 1.924 -4.473 1 94 23 ALA B N 1
ATOM 817 C CA . ALA B 1 23 ? 8.891 2.904 -4.508 1 94 23 ALA B CA 1
ATOM 818 C C . ALA B 1 23 ? 7.531 2.217 -4.551 1 94 23 ALA B C 1
ATOM 820 O O . ALA B 1 23 ? 7.43 1.053 -4.945 1 94 23 ALA B O 1
ATOM 821 N N . PRO B 1 24 ? 6.523 2.941 -4.117 1 95.06 24 PRO B N 1
ATOM 822 C CA . PRO B 1 24 ? 5.184 2.354 -4.195 1 95.06 24 PRO B CA 1
ATOM 823 C C . PRO B 1 24 ? 4.828 1.888 -5.605 1 95.06 24 PRO B C 1
ATOM 825 O O . PRO B 1 24 ? 5.203 2.533 -6.59 1 95.06 24 PRO B O 1
ATOM 828 N N . VAL B 1 25 ? 4.121 0.785 -5.625 1 97.88 25 VAL B N 1
ATOM 829 C CA . VAL B 1 25 ? 3.725 0.191 -6.898 1 97.88 25 VAL B CA 1
ATOM 830 C C . VAL B 1 25 ? 2.209 0.282 -7.062 1 97.88 25 VAL B C 1
ATOM 832 O O . VAL B 1 25 ? 1.457 -0.188 -6.207 1 97.88 25 VAL B O 1
ATOM 835 N N . CYS B 1 26 ? 1.781 0.855 -8.18 1 97.88 26 CYS B N 1
ATOM 836 C CA . CYS B 1 26 ? 0.362 0.95 -8.508 1 97.88 26 CYS B CA 1
ATOM 837 C C . CYS B 1 26 ? -0.08 -0.229 -9.367 1 97.88 26 CYS B C 1
ATOM 839 O O . CYS B 1 26 ? 0.47 -0.458 -10.445 1 97.88 26 CYS B O 1
ATOM 841 N N . ILE B 1 27 ? -0.964 -0.911 -8.82 1 98.25 27 ILE B N 1
ATOM 842 C CA . ILE B 1 27 ? -1.552 -2.029 -9.555 1 98.25 27 ILE B CA 1
ATOM 843 C C . ILE B 1 27 ? -2.809 -1.563 -10.281 1 98.25 27 ILE B C 1
ATOM 845 O O . ILE B 1 27 ? -3.73 -1.024 -9.664 1 98.25 27 ILE B O 1
ATOM 849 N N . THR B 1 28 ? -2.863 -1.826 -11.641 1 98.25 28 THR B N 1
ATOM 850 C CA . THR B 1 28 ? -4 -1.377 -12.438 1 98.25 28 THR B CA 1
ATOM 851 C C . THR B 1 28 ? -4.887 -2.557 -12.828 1 98.25 28 THR B C 1
ATOM 853 O O . THR B 1 28 ? -4.398 -3.678 -12.992 1 98.25 28 THR B O 1
ATOM 856 N N . ASP B 1 29 ? -6.086 -2.344 -12.891 1 96.5 29 ASP B N 1
ATOM 857 C CA . ASP B 1 29 ? -7.066 -3.26 -13.461 1 96.5 29 ASP B CA 1
ATOM 858 C C . ASP B 1 29 ? -7.672 -2.689 -14.742 1 96.5 29 ASP B C 1
ATOM 860 O O . ASP B 1 29 ? -8.438 -1.724 -14.703 1 96.5 29 ASP B O 1
ATOM 864 N N . ARG B 1 30 ? -7.426 -3.307 -15.852 1 95.31 30 ARG B N 1
ATOM 865 C CA . ARG B 1 30 ? -7.848 -2.836 -17.172 1 95.31 30 ARG B CA 1
ATOM 866 C C . ARG B 1 30 ? -7.469 -1.372 -17.375 1 95.31 30 ARG B C 1
ATOM 868 O O . ARG B 1 30 ? -8.289 -0.57 -17.828 1 95.31 30 ARG B O 1
ATOM 875 N N . GLY B 1 31 ? -6.254 -1.002 -16.891 1 94.44 31 GLY B N 1
ATOM 876 C CA . GLY B 1 31 ? -5.688 0.319 -17.125 1 94.44 31 GLY B CA 1
ATOM 877 C C . GLY B 1 31 ? -6.055 1.316 -16.031 1 94.44 31 GLY B C 1
ATOM 878 O O . GLY B 1 31 ? -5.527 2.43 -16.016 1 94.44 31 GLY B O 1
ATOM 879 N N . GLU B 1 32 ? -6.93 0.974 -15.148 1 96.44 32 GLU B N 1
ATOM 880 C CA . GLU B 1 32 ? -7.332 1.868 -14.07 1 96.44 32 GLU B CA 1
ATOM 881 C C . GLU B 1 32 ? -6.645 1.496 -12.758 1 96.44 32 GLU B C 1
ATOM 883 O O . GLU B 1 32 ? -6.566 0.318 -12.406 1 96.44 32 GLU B O 1
ATOM 888 N N . PRO B 1 33 ? -6.148 2.525 -12.047 1 95.81 33 PRO B N 1
ATOM 889 C CA . PRO B 1 33 ? -5.539 2.211 -10.75 1 95.81 33 PRO B CA 1
ATOM 890 C C . PRO B 1 33 ? -6.508 1.511 -9.797 1 95.81 33 PRO B C 1
ATOM 892 O O . PRO B 1 33 ? -7.652 1.948 -9.648 1 95.81 33 PRO B O 1
ATOM 895 N N . ALA B 1 34 ? -6.082 0.448 -9.258 1 97.81 34 ALA B N 1
ATOM 896 C CA . ALA B 1 34 ? -6.965 -0.329 -8.391 1 97.81 34 ALA B CA 1
ATOM 897 C C . ALA B 1 34 ? -6.367 -0.479 -6.992 1 97.81 34 ALA B C 1
ATOM 899 O O . ALA B 1 34 ? -7.027 -0.186 -5.992 1 97.81 34 ALA B O 1
ATOM 900 N N . TYR B 1 35 ? -5.156 -0.872 -6.863 1 97.94 35 TYR B N 1
ATOM 901 C CA . TYR B 1 35 ? -4.484 -1.116 -5.59 1 97.94 35 TYR B CA 1
ATOM 902 C C . TYR B 1 35 ? -3.09 -0.499 -5.582 1 97.94 35 TYR B C 1
ATOM 904 O O . TYR B 1 35 ? -2.561 -0.13 -6.633 1 97.94 35 TYR B O 1
ATOM 912 N N . VAL B 1 36 ? -2.486 -0.374 -4.438 1 97.81 36 VAL B N 1
ATOM 913 C CA . VAL B 1 36 ? -1.116 0.1 -4.273 1 97.81 36 VAL B CA 1
ATOM 914 C C . VAL B 1 36 ? -0.378 -0.788 -3.273 1 97.81 36 VAL B C 1
ATOM 916 O O . VAL B 1 36 ? -0.901 -1.092 -2.199 1 97.81 36 VAL B O 1
ATOM 919 N N . LEU B 1 37 ? 0.734 -1.205 -3.693 1 98.25 37 LEU B N 1
ATOM 920 C CA . LEU B 1 37 ? 1.642 -1.973 -2.848 1 98.25 37 LEU B CA 1
ATOM 921 C C . LEU B 1 37 ? 2.902 -1.173 -2.537 1 98.25 37 LEU B C 1
ATOM 923 O O . LEU B 1 37 ? 3.5 -0.574 -3.434 1 98.25 37 LEU B O 1
ATOM 927 N N . MET B 1 38 ? 3.273 -1.109 -1.26 1 96.69 38 MET B N 1
ATOM 928 C CA . MET B 1 38 ? 4.5 -0.43 -0.853 1 96.69 38 MET B CA 1
ATOM 929 C C . MET B 1 38 ? 5.168 -1.16 0.308 1 96.69 38 MET B C 1
ATOM 931 O O . MET B 1 38 ? 4.539 -1.993 0.965 1 96.69 38 MET B O 1
ATOM 935 N N . ASN B 1 39 ? 6.434 -0.899 0.436 1 97 39 ASN B N 1
ATOM 936 C CA . ASN B 1 39 ? 7.062 -1.484 1.616 1 97 39 ASN B CA 1
ATOM 937 C C . ASN B 1 39 ? 6.609 -0.788 2.896 1 97 39 ASN B C 1
ATOM 939 O O . ASN B 1 39 ? 6.09 0.329 2.85 1 97 39 ASN B O 1
ATOM 943 N N . TYR B 1 40 ? 6.789 -1.37 3.975 1 95.38 40 TYR B N 1
ATOM 944 C CA . TYR B 1 40 ? 6.25 -0.879 5.238 1 95.38 40 TYR B CA 1
ATOM 945 C C . TYR B 1 40 ? 6.879 0.455 5.617 1 95.38 40 TYR B C 1
ATOM 947 O O . TYR B 1 40 ? 6.215 1.325 6.184 1 95.38 40 TYR B O 1
ATOM 955 N N . ALA B 1 41 ? 8.125 0.64 5.414 1 92.56 41 ALA B N 1
ATOM 956 C CA . ALA B 1 41 ? 8.805 1.896 5.723 1 92.56 41 ALA B CA 1
ATOM 957 C C . ALA B 1 41 ? 8.18 3.059 4.957 1 92.56 41 ALA B C 1
ATOM 959 O O . ALA B 1 41 ? 7.984 4.145 5.512 1 92.56 41 ALA B O 1
ATOM 960 N N . ALA B 1 42 ? 7.879 2.852 3.717 1 89.88 42 ALA B N 1
ATOM 961 C CA . ALA B 1 42 ? 7.238 3.877 2.898 1 89.88 42 ALA B CA 1
ATOM 962 C C . ALA B 1 42 ? 5.852 4.223 3.441 1 89.88 42 ALA B C 1
ATOM 964 O O . ALA B 1 42 ? 5.457 5.391 3.451 1 89.88 42 ALA B O 1
ATOM 965 N N . TYR B 1 43 ? 5.156 3.27 3.865 1 91.12 43 TYR B N 1
ATOM 966 C CA . TYR B 1 43 ? 3.834 3.465 4.445 1 91.12 43 TYR B CA 1
ATO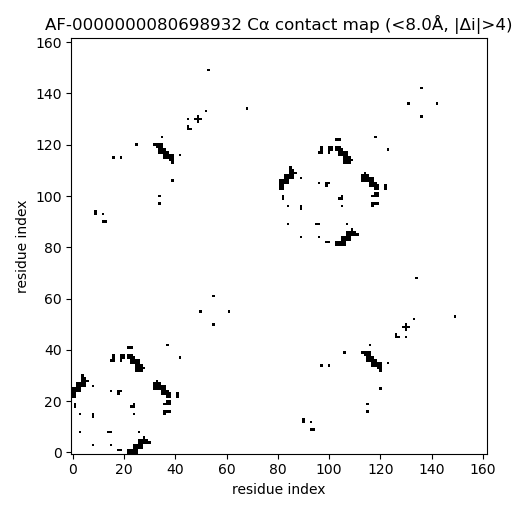M 967 C C . TYR B 1 43 ? 3.912 4.301 5.719 1 91.12 43 TYR B C 1
ATOM 969 O O . TYR B 1 43 ? 3.111 5.219 5.914 1 91.12 43 TYR B O 1
ATOM 977 N N . ARG B 1 44 ? 4.875 3.975 6.449 1 86.75 44 ARG B N 1
ATOM 978 C CA . ARG B 1 44 ? 5.078 4.719 7.688 1 86.75 44 ARG B CA 1
ATOM 979 C C . ARG B 1 44 ? 5.418 6.176 7.402 1 86.75 44 ARG B C 1
ATOM 981 O O . ARG B 1 44 ? 4.926 7.082 8.078 1 86.75 44 ARG B O 1
ATOM 988 N N . ALA B 1 45 ? 6.254 6.301 6.488 1 83.38 45 ALA B N 1
ATOM 989 C CA . ALA B 1 45 ? 6.633 7.66 6.102 1 83.38 45 ALA B CA 1
ATOM 990 C C . ALA B 1 45 ? 5.418 8.453 5.621 1 83.38 45 ALA B C 1
ATOM 992 O O . ALA B 1 45 ? 5.297 9.641 5.91 1 83.38 45 ALA B O 1
ATOM 993 N N . LEU B 1 46 ? 4.602 7.801 4.875 1 79.19 46 LEU B N 1
ATOM 994 C CA . LEU B 1 46 ? 3.385 8.414 4.359 1 79.19 46 LEU B CA 1
ATOM 995 C C . LEU B 1 46 ? 2.426 8.758 5.496 1 79.19 46 LEU B C 1
ATOM 997 O O . LEU B 1 46 ? 1.752 9.789 5.453 1 79.19 46 LEU B O 1
ATOM 1001 N N . GLN B 1 47 ? 2.402 7.883 6.395 1 76.44 47 GLN B N 1
ATOM 1002 C CA . GLN B 1 47 ? 1.54 8.094 7.551 1 76.44 47 GLN B CA 1
ATOM 1003 C C . GLN B 1 47 ? 2.045 9.25 8.406 1 76.44 47 GLN B C 1
ATOM 1005 O O . GLN B 1 47 ? 1.251 10.039 8.93 1 76.44 47 GLN B O 1
ATOM 1010 N N . GLU B 1 48 ? 3.459 9.172 8.68 1 69.81 48 GLU B N 1
ATOM 1011 C CA . GLU B 1 48 ? 4.082 10.195 9.508 1 69.81 48 GLU B CA 1
ATOM 1012 C C . GLU B 1 48 ? 4.031 11.562 8.836 1 69.81 48 GLU B C 1
ATOM 1014 O O . GLU B 1 48 ? 4 12.594 9.508 1 69.81 48 GLU B O 1
ATOM 1019 N N . GLY B 1 49 ? 4.594 11.539 7.617 1 58.66 49 GLY B N 1
ATOM 1020 C CA . GLY B 1 49 ? 4.578 12.812 6.918 1 58.66 49 GLY B CA 1
ATOM 1021 C C . GLY B 1 49 ? 3.24 13.523 7.004 1 58.66 49 GLY B C 1
ATOM 1022 O O . GLY B 1 49 ? 3.131 14.695 6.645 1 58.66 49 GLY B O 1
ATOM 1023 N N . LYS B 1 50 ? 2.266 12.711 7.379 1 49.81 50 LYS B N 1
ATOM 1024 C CA . LYS B 1 50 ? 1.072 13.492 7.688 1 49.81 50 LYS B CA 1
ATOM 1025 C C . LYS B 1 50 ? 1.326 14.453 8.852 1 49.81 50 LYS B C 1
ATOM 1027 O O . LYS B 1 50 ? 1.487 14.016 9.992 1 49.81 50 LYS B O 1
ATOM 1032 N N . PRO B 1 51 ? 2.453 15.352 8.664 1 43.78 51 PRO B N 1
ATOM 1033 C CA . PRO B 1 51 ? 2.732 16.234 9.805 1 43.78 51 PRO B CA 1
ATOM 1034 C C . PRO B 1 51 ? 1.497 16.5 10.656 1 43.78 51 PRO B C 1
ATOM 1036 O O . PRO B 1 51 ? 0.401 16.688 10.125 1 43.78 51 PRO B O 1
ATOM 1039 N N . SER B 1 52 ? 1.614 15.898 11.742 1 41.5 52 SER B N 1
ATOM 1040 C CA . SER B 1 52 ? 0.671 16.562 12.633 1 41.5 52 SER B CA 1
ATOM 1041 C C . SER B 1 52 ? 0.811 18.078 12.555 1 41.5 52 SER B C 1
ATOM 1043 O O . SER B 1 52 ? 1.912 18.594 12.359 1 41.5 52 SER B O 1
ATOM 1045 N N . LEU B 1 53 ? 0.05 18.797 12 1 40.53 53 LEU B N 1
ATOM 1046 C CA . LEU B 1 53 ? 0.121 20.25 12.031 1 40.53 53 LEU B CA 1
ATOM 1047 C C . LEU B 1 53 ? 0.991 20.719 13.188 1 40.53 53 LEU B C 1
ATOM 1049 O O . LEU B 1 53 ? 1.799 21.641 13.023 1 40.53 53 LEU B O 1
ATOM 1053 N N . ALA B 1 54 ? 0.89 20.188 14.281 1 41.19 54 ALA B N 1
ATOM 1054 C CA . ALA B 1 54 ? 1.562 20.594 15.508 1 41.19 54 ALA B CA 1
ATOM 1055 C C . ALA B 1 54 ? 3.049 20.25 15.461 1 41.19 54 ALA B C 1
ATOM 1057 O O . ALA B 1 54 ? 3.889 21.047 15.891 1 41.19 54 ALA B O 1
ATOM 1058 N N . GLU B 1 55 ? 3.51 19.188 14.969 1 44.94 55 GLU B N 1
ATOM 1059 C CA . GLU B 1 55 ? 4.906 18.781 15.078 1 44.94 55 GLU B CA 1
ATOM 1060 C C . GLU B 1 55 ? 5.762 19.453 14 1 44.94 55 GLU B C 1
ATOM 1062 O O . GLU B 1 55 ? 6.914 19.797 14.25 1 44.94 55 GLU B O 1
ATOM 1067 N N . LYS B 1 56 ? 5.246 19.531 12.828 1 47.69 56 LYS B N 1
ATOM 1068 C CA . LYS B 1 56 ? 5.992 20.281 11.828 1 47.69 56 LYS B CA 1
ATOM 1069 C C . LYS B 1 56 ? 6.156 21.75 12.234 1 47.69 56 LYS B C 1
ATOM 1071 O O . LYS B 1 56 ? 7.191 22.359 11.977 1 47.69 56 LYS B O 1
ATOM 1076 N N . LEU B 1 57 ? 5.191 22.234 12.891 1 46.22 57 LEU B N 1
ATOM 1077 C CA . LEU B 1 57 ? 5.285 23.594 13.43 1 46.22 57 LEU B CA 1
ATOM 1078 C C . LEU B 1 57 ? 6.336 23.656 14.531 1 46.22 57 LEU B C 1
ATOM 1080 O O . LEU B 1 57 ? 6.941 24.703 14.758 1 46.22 57 LEU B O 1
ATOM 1084 N N . CYS B 1 58 ? 6.68 22.516 15.172 1 42.12 58 CYS B N 1
ATOM 1085 C CA . CYS B 1 58 ? 7.59 22.609 16.312 1 42.12 58 CYS B CA 1
ATOM 1086 C C . CYS B 1 58 ? 8.984 22.125 15.922 1 42.12 58 CYS B C 1
ATOM 1088 O O . CYS B 1 58 ? 9.898 22.141 16.75 1 42.12 58 CYS B O 1
ATOM 1090 N N . ASP B 1 59 ? 9.172 21.406 14.688 1 43.41 59 ASP B N 1
ATOM 1091 C CA . ASP B 1 59 ? 10.531 20.938 14.469 1 43.41 59 ASP B CA 1
ATOM 1092 C C . ASP B 1 59 ? 11.469 22.078 14.117 1 43.41 59 ASP B C 1
ATOM 1094 O O . ASP B 1 59 ? 11.273 22.766 13.109 1 43.41 59 ASP B O 1
ATOM 1098 N N . PRO B 1 60 ? 12.305 22.484 14.93 1 44.53 60 PRO B N 1
ATOM 1099 C CA . PRO B 1 60 ? 13.273 23.562 14.695 1 44.53 60 PRO B CA 1
ATOM 1100 C C . PRO B 1 60 ? 14.141 23.312 13.469 1 44.53 60 PRO B C 1
ATOM 1102 O O . PRO B 1 60 ? 14.547 24.266 12.789 1 44.53 60 PRO B O 1
ATOM 1105 N N . GLU B 1 61 ? 14.859 22.25 13.305 1 42.44 61 GLU B N 1
ATOM 1106 C CA . GLU B 1 61 ? 15.898 21.953 12.312 1 42.44 61 GLU B CA 1
ATOM 1107 C C . GLU B 1 61 ? 15.281 21.516 10.984 1 42.44 61 GLU B C 1
ATOM 1109 O O . GLU B 1 61 ? 16 21.109 10.07 1 42.44 61 GLU B O 1
ATOM 1114 N N . SER B 1 62 ? 14.102 21.297 10.906 1 43.03 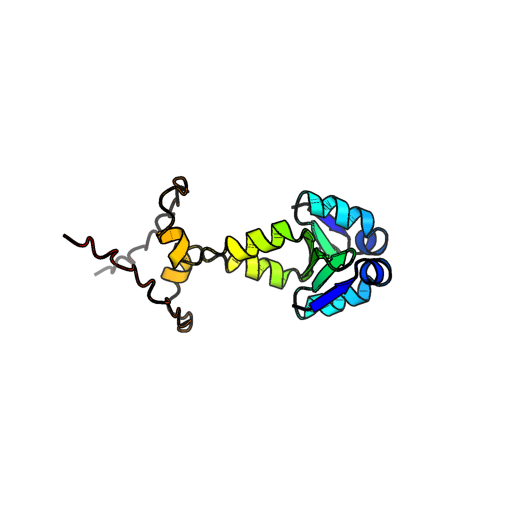62 SER B N 1
ATOM 1115 C CA . SER B 1 62 ? 13.539 20.891 9.625 1 43.03 62 SER B CA 1
ATOM 1116 C C . SER B 1 62 ? 13.883 21.891 8.523 1 43.03 62 SER B C 1
ATOM 1118 O O . SER B 1 62 ? 13.68 23.094 8.688 1 43.03 62 SER B O 1
ATOM 1120 N N . ASP B 1 63 ? 14.82 21.672 7.684 1 37.47 63 ASP B N 1
ATOM 1121 C CA . ASP B 1 63 ? 15.055 22.516 6.512 1 37.47 63 ASP B CA 1
ATOM 1122 C C . ASP B 1 63 ? 13.75 23.156 6.027 1 37.47 63 ASP B C 1
ATOM 1124 O O . ASP B 1 63 ? 12.672 22.609 6.234 1 37.47 63 ASP B O 1
ATOM 1128 N N . TRP B 1 64 ? 13.867 24.469 5.434 1 33.44 64 TRP B N 1
ATOM 1129 C CA . TRP B 1 64 ? 12.922 25.406 4.852 1 33.44 64 TRP B CA 1
ATOM 1130 C C . TRP B 1 64 ? 12.016 24.719 3.84 1 33.44 64 TRP B C 1
ATOM 1132 O O . TRP B 1 64 ? 12.469 24.328 2.76 1 33.44 64 TRP B O 1
ATOM 1142 N N . ILE B 1 65 ? 11.461 23.766 4.098 1 37.06 65 ILE B N 1
ATOM 1143 C CA . ILE B 1 65 ? 10.516 23.391 3.047 1 37.06 65 ILE B CA 1
ATOM 1144 C C . ILE B 1 65 ? 9.797 24.64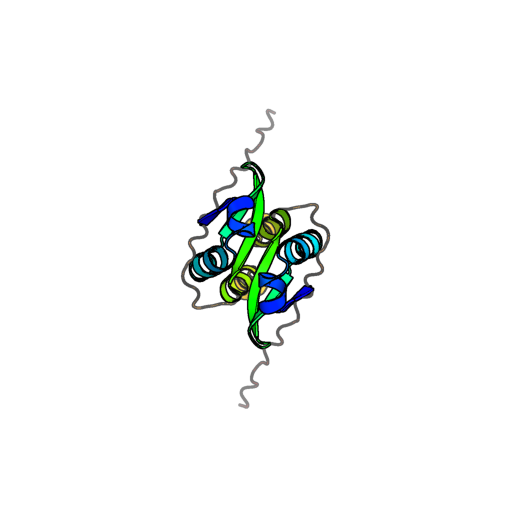1 2.533 1 37.06 65 ILE B C 1
ATOM 1146 O O . ILE B 1 65 ? 9.18 25.375 3.311 1 37.06 65 ILE B O 1
ATOM 1150 N N . GLU B 1 66 ? 10.359 25.359 1.558 1 31.72 66 GLU B N 1
ATOM 1151 C CA . GLU B 1 66 ? 9.758 26.5 0.856 1 31.72 66 GLU B CA 1
ATOM 1152 C C . GLU B 1 66 ? 8.289 26.234 0.539 1 31.72 66 GLU B C 1
ATOM 1154 O O . GLU B 1 66 ? 7.973 25.375 -0.298 1 31.72 66 GLU B O 1
ATOM 1159 N N . VAL B 1 67 ? 7.625 26.234 1.478 1 32.47 67 VAL B N 1
ATOM 1160 C CA . VAL B 1 67 ? 6.172 26.281 1.344 1 32.47 67 VAL B CA 1
ATOM 1161 C C . VAL B 1 67 ? 5.766 27.406 0.4 1 32.47 67 VAL B C 1
ATOM 1163 O O . VAL B 1 67 ? 5.977 28.578 0.705 1 32.47 67 VAL B O 1
ATOM 1166 N N . GLU B 1 68 ? 6.062 27.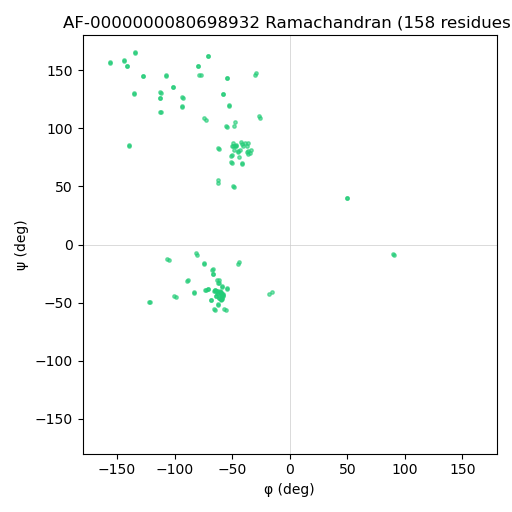234 -0.892 1 29.91 68 GLU B N 1
ATOM 1167 C CA . GLU B 1 68 ? 5.512 28.266 -1.767 1 29.91 68 GLU B CA 1
ATOM 1168 C C . GLU B 1 68 ? 3.986 28.266 -1.723 1 29.91 68 GLU B C 1
ATOM 1170 O O . GLU B 1 68 ? 3.35 27.25 -2.033 1 29.91 68 GLU B O 1
ATOM 1175 N N . PHE B 1 69 ? 3.506 28.891 -0.783 1 29.83 69 PHE B N 1
ATOM 1176 C CA . PHE B 1 69 ? 2.094 29.234 -0.675 1 29.83 69 PHE B CA 1
ATOM 1177 C C . PHE B 1 69 ? 1.597 29.875 -1.963 1 29.83 69 PHE B C 1
ATOM 1179 O O . PHE B 1 69 ? 2.166 30.875 -2.428 1 29.83 69 PHE B O 1
ATOM 1186 N N . PRO B 1 70 ? 1.214 29.062 -2.9 1 30.66 70 PRO B N 1
ATOM 1187 C CA . PRO B 1 70 ? 0.716 29.953 -3.949 1 30.66 70 PRO B CA 1
ATOM 1188 C C . PRO B 1 70 ? -0.315 30.953 -3.434 1 30.66 70 PRO B C 1
ATOM 1190 O O . PRO B 1 70 ? -0.989 30.688 -2.434 1 30.66 70 PRO B O 1
ATOM 1193 N N . ARG B 1 71 ? -0.097 32.156 -3.504 1 27.5 71 ARG B N 1
ATOM 1194 C CA . ARG B 1 71 ? -0.966 33.312 -3.271 1 27.5 71 ARG B CA 1
ATOM 1195 C C . ARG B 1 71 ? -2.387 33.031 -3.75 1 27.5 71 ARG B C 1
ATOM 1197 O O . ARG B 1 71 ? -2.59 32.594 -4.895 1 27.5 71 ARG B O 1
ATOM 1204 N N . CYS B 1 72 ? -3.145 32.344 -2.98 1 26.92 72 CYS B N 1
ATOM 1205 C CA . CYS B 1 72 ? -4.547 32.375 -3.389 1 26.92 72 CYS B CA 1
ATOM 1206 C C . CYS B 1 72 ? -4.992 33.812 -3.697 1 26.92 72 CYS B C 1
ATOM 1208 O O . CYS B 1 72 ? -4.82 34.688 -2.875 1 26.92 72 CYS B O 1
ATOM 1210 N N . ILE B 1 73 ? -4.785 34.188 -4.781 1 29.39 73 ILE B N 1
ATOM 1211 C CA . ILE B 1 73 ? -5.395 35.438 -5.234 1 29.39 73 ILE B CA 1
ATOM 1212 C C . ILE B 1 73 ? -6.895 35.406 -4.953 1 29.39 73 ILE B C 1
ATOM 1214 O O . ILE B 1 73 ? -7.617 34.562 -5.496 1 29.39 73 ILE B O 1
ATOM 1218 N N . ILE B 1 74 ? -7.25 35.594 -3.742 1 26.58 74 ILE B N 1
ATOM 1219 C CA . ILE B 1 74 ? -8.617 36.031 -3.449 1 26.58 74 ILE B CA 1
ATOM 1220 C C . ILE B 1 74 ? -9.023 37.156 -4.387 1 26.58 74 ILE B C 1
ATOM 1222 O O . ILE B 1 74 ? -8.43 38.219 -4.359 1 26.58 74 ILE B O 1
ATOM 1226 N N . ALA B 1 75 ? -9.422 36.812 -5.59 1 31.62 75 ALA B N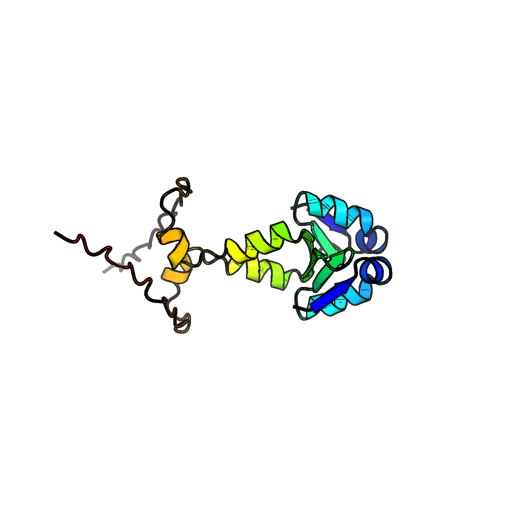 1
ATOM 1227 C CA . ALA B 1 75 ? -10.039 37.812 -6.426 1 31.62 75 ALA B CA 1
ATOM 1228 C C . ALA B 1 75 ? -11.125 38.594 -5.66 1 31.62 75 ALA B C 1
ATOM 1230 O O . ALA B 1 75 ? -12 37.969 -5.051 1 31.62 75 ALA B O 1
ATOM 1231 N N . ASP B 1 76 ? -10.664 39.531 -5.012 1 28.16 76 ASP B N 1
ATOM 1232 C CA . ASP B 1 76 ? -11.555 40.625 -4.617 1 28.16 76 ASP B CA 1
ATOM 1233 C C . ASP B 1 76 ? -12.633 40.875 -5.668 1 28.16 76 ASP B C 1
ATOM 1235 O O . ASP B 1 76 ? -12.328 41.031 -6.852 1 28.16 76 ASP B O 1
ATOM 1239 N N . ARG B 1 77 ? -13.711 40.031 -5.617 1 30.98 77 ARG B N 1
ATOM 1240 C CA . ARG B 1 77 ? -14.859 40.562 -6.34 1 30.98 77 ARG B CA 1
ATOM 1241 C C . ARG B 1 77 ? -14.984 42.062 -6.133 1 30.98 77 ARG B C 1
ATOM 1243 O O . ARG B 1 77 ? -15.008 42.531 -4.996 1 30.98 77 ARG B O 1
ATOM 1250 N N . GLU B 1 78 ? -14.336 42.844 -6.934 1 29.45 78 GLU B N 1
ATOM 1251 C CA . GLU B 1 78 ? -14.719 44.25 -7.133 1 29.45 78 GLU B CA 1
ATOM 1252 C C . GLU B 1 78 ? -16.234 44.406 -7.098 1 29.45 78 GLU B C 1
ATOM 1254 O O . GLU B 1 78 ? -16.953 43.75 -7.824 1 29.45 78 GLU B O 1
ATOM 1259 N N . GLU B 1 79 ? -16.797 44.594 -5.863 1 30.58 79 GLU B N 1
ATOM 1260 C CA . GLU B 1 79 ? -18.031 45.375 -5.758 1 30.58 79 GLU B CA 1
ATOM 1261 C C . GLU B 1 79 ? -17.984 46.625 -6.629 1 30.58 79 GLU B C 1
ATOM 1263 O O . GLU B 1 79 ? -17.094 47.438 -6.465 1 30.58 79 GLU B O 1
ATOM 1268 N N . LEU B 1 80 ? -18.266 46.469 -7.914 1 27.62 80 LEU B N 1
ATOM 1269 C CA . LEU B 1 80 ? -1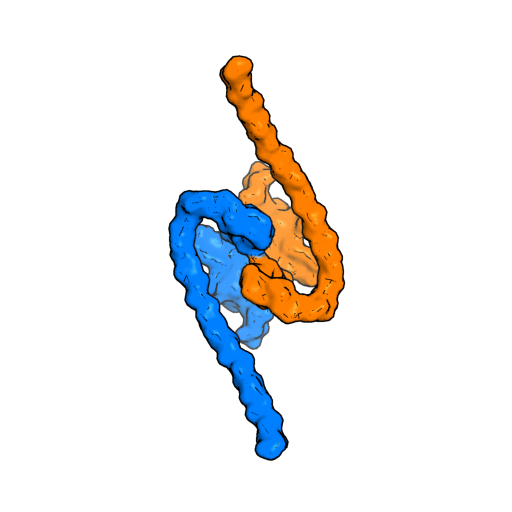8.828 47.656 -8.594 1 27.62 80 LEU B CA 1
ATOM 1270 C C . LEU B 1 80 ? -19.953 48.25 -7.781 1 27.62 80 LEU B C 1
ATOM 1272 O O . LEU B 1 80 ? -20.969 47.594 -7.531 1 27.62 80 LEU B O 1
ATOM 1276 N N . PHE B 1 81 ? -19.531 49.094 -6.719 1 25.92 81 PHE B N 1
ATOM 1277 C CA . PHE B 1 81 ? -20.344 50.281 -6.617 1 25.92 81 PHE B CA 1
ATOM 1278 C C . PHE B 1 81 ? -20.172 51.156 -7.863 1 25.92 81 PHE B C 1
ATOM 1280 O O . PHE B 1 81 ? -19.141 51.094 -8.531 1 25.92 81 PHE B O 1
#

Sequence (162 aa):
MQTISSREFNQNVAKAKNMSDTAPVCITDRGEPAYVLMNYAAYRALQEGKPSLAEKLCDPESDWIEVEFPRCIIADREELFMQTIS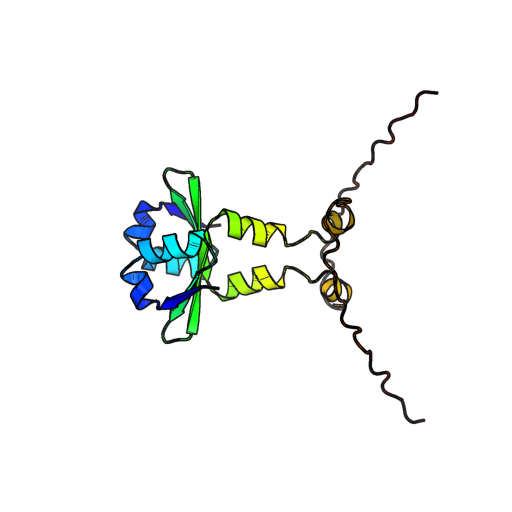SREFNQNVAKAKNMSDTAPVCITDRGEPAYVLMNYAAYRALQEGKPSLAEKLCDPESDWIEVEFPRCIIADREELF

Nearest PDB structures (foldseek):
  8hf6-assembly1_B  TM=4.236E-01  e=8.833E-01  Streptococcus pneumoniae D39
  2ja3-assembly3_E  TM=4.224E-01  e=1.771E+00  Homo sapiens
  7qdx-assembly1_B  TM=3.487E-01  e=1.437E+00  Escherichia coli
  3g5u-assembly1_A  TM=4.396E-01  e=2.338E+00  Mus musculus
  4lsg-assembly1_A  TM=5.155E-01  e=7.627E+00  Mus musculus

Organism: Cardiobacterium hominis (strain ATCC 15826 / DSM 8339 / NCTC 10426 / 6573) (NCBI:txid638300)

Solvent-accessible surface area (backbone atoms only — not comparable to full-atom values): 9554 Å² total; per-residue (Å²): 124,45,74,47,45,44,68,54,42,74,75,34,53,67,59,51,54,58,52,10,71,80,38,46,26,36,28,17,54,97,83,37,80,44,31,35,36,26,25,37,68,58,51,46,47,48,60,52,63,28,50,51,70,65,52,64,74,63,50,80,78,62,73,80,70,78,71,75,68,72,75,73,72,72,72,70,73,74,73,81,122,124,47,74,46,44,44,66,54,43,74,74,33,52,67,59,52,54,58,51,9,70,79,39,46,26,36,28,16,54,97,84,38,79,44,31,36,35,26,25,37,68,59,51,47,47,48,59,53,64,26,51,51,70,66,52,63,72,63,50,80,80,63,72,80,70,78,70,76,67,73,75,74,74,73,71,69,73,73,73,80,122